Protein AF-A0A417FCI4-F1 (afdb_monomer)

Mean predicted aligned error: 3.84 Å

pLDDT: mean 89.34, std 6.3, range [67.62, 95.19]

Foldseek 3Di:
DDWDKKKWKFQPDPVLVVQVVVVCVVQVKDFPDKDWDDDDDRITIIITGIDHDPPDDPVCQVCSVVSGVGTPDIDD

Secondary structure (DSSP, 8-state):
--EEEEEEEEES-HHHHHHHHHHHHHTTPEEEEEEEEEEETTEEEEEEEEE--TT--GGGGGGHHHH-TTEEEEE-

Structure (mmCIF, N/CA/C/O backbone):
data_AF-A0A417FCI4-F1
#
_entry.id   AF-A0A417FCI4-F1
#
loop_
_atom_site.group_PDB
_atom_site.id
_atom_site.type_symbol
_atom_site.label_atom_id
_atom_site.label_alt_id
_atom_site.label_comp_id
_atom_site.label_asym_id
_atom_site.label_entity_id
_atom_site.label_seq_id
_atom_site.pdbx_PDB_ins_code
_atom_site.Cartn_x
_atom_site.Cartn_y
_atom_site.Cartn_z
_atom_site.occupancy
_atom_site.B_iso_or_equiv
_atom_site.auth_seq_id
_atom_site.auth_comp_id
_atom_site.auth_asym_id
_atom_site.auth_atom_id
_atom_site.pdbx_PDB_model_num
ATOM 1 N N . MET A 1 1 ? 15.806 -7.913 -10.277 1.00 67.62 1 MET A N 1
ATOM 2 C CA . MET A 1 1 ? 14.642 -7.106 -9.852 1.00 67.62 1 MET A CA 1
ATOM 3 C C . MET A 1 1 ? 15.005 -6.565 -8.482 1.00 67.62 1 MET A C 1
ATOM 5 O O . MET A 1 1 ? 15.393 -7.375 -7.652 1.00 67.62 1 MET A O 1
ATOM 9 N N . GLN A 1 2 ? 15.037 -5.248 -8.284 1.00 79.75 2 GLN A N 1
ATOM 10 C CA . GLN A 1 2 ? 15.439 -4.681 -6.993 1.00 79.75 2 GLN A CA 1
ATOM 11 C C . GLN A 1 2 ? 14.295 -4.867 -5.996 1.00 79.75 2 GLN A C 1
ATOM 13 O O . GLN A 1 2 ? 13.146 -4.565 -6.324 1.00 79.75 2 GLN A O 1
ATOM 18 N N . VAL A 1 3 ? 14.615 -5.406 -4.821 1.00 89.31 3 VAL A N 1
ATOM 19 C CA . VAL A 1 3 ? 13.699 -5.443 -3.680 1.00 89.31 3 VAL A CA 1
ATOM 20 C C . VAL A 1 3 ? 13.896 -4.152 -2.892 1.00 89.31 3 VAL A C 1
ATOM 22 O O . VAL A 1 3 ? 15.018 -3.668 -2.751 1.00 89.31 3 VAL A O 1
ATOM 25 N N . THR A 1 4 ? 12.808 -3.538 -2.453 1.00 92.06 4 THR A N 1
ATOM 26 C CA . THR A 1 4 ? 12.798 -2.308 -1.659 1.00 92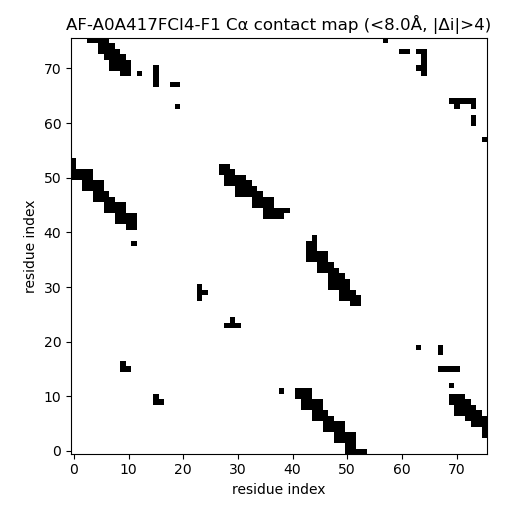.06 4 THR A CA 1
ATOM 27 C C . THR A 1 4 ? 11.856 -2.502 -0.485 1.00 92.06 4 THR A C 1
ATOM 29 O O . THR A 1 4 ? 10.828 -3.163 -0.619 1.00 92.06 4 THR A O 1
ATOM 32 N N . GLU A 1 5 ? 12.239 -1.966 0.665 1.00 94.31 5 GLU A N 1
ATOM 33 C CA . GLU A 1 5 ? 11.392 -1.930 1.848 1.00 94.31 5 GLU A CA 1
ATOM 34 C C . GLU A 1 5 ? 10.425 -0.747 1.720 1.00 94.31 5 GLU A C 1
ATOM 36 O O . GLU A 1 5 ? 10.853 0.370 1.457 1.00 94.31 5 GLU A O 1
ATOM 41 N N . LEU A 1 6 ? 9.128 -0.998 1.860 1.00 93.94 6 LEU A N 1
ATOM 42 C CA . LEU A 1 6 ? 8.076 0.012 1.888 1.00 93.94 6 LEU A CA 1
ATOM 43 C C . LEU A 1 6 ? 7.363 -0.104 3.231 1.00 93.94 6 LEU A C 1
ATOM 45 O O . LEU A 1 6 ? 6.711 -1.117 3.487 1.00 93.94 6 LEU A O 1
ATOM 49 N N . ALA A 1 7 ? 7.452 0.917 4.075 1.00 93.12 7 ALA A N 1
ATOM 50 C CA . ALA A 1 7 ? 6.673 0.977 5.301 1.00 93.12 7 ALA A CA 1
ATOM 51 C C . ALA A 1 7 ? 5.458 1.888 5.115 1.00 93.12 7 ALA A C 1
ATOM 53 O O . ALA A 1 7 ? 5.587 3.027 4.678 1.00 93.12 7 ALA A O 1
ATOM 54 N N . VAL A 1 8 ? 4.278 1.385 5.465 1.00 93.00 8 VAL A N 1
ATOM 55 C CA . VAL A 1 8 ? 3.007 2.102 5.354 1.00 93.00 8 VAL A CA 1
ATOM 56 C C . VAL A 1 8 ? 2.316 2.086 6.709 1.00 93.00 8 VAL A C 1
ATOM 58 O O . VAL A 1 8 ? 2.084 1.020 7.281 1.00 93.00 8 VAL A O 1
ATOM 61 N N . GLY A 1 9 ? 1.994 3.262 7.236 1.00 92.69 9 GLY A N 1
ATOM 62 C CA . GLY A 1 9 ? 1.104 3.402 8.382 1.00 92.69 9 GLY A CA 1
ATOM 63 C C . GLY A 1 9 ? -0.340 3.405 7.905 1.00 92.69 9 GLY A C 1
ATOM 64 O O . GLY A 1 9 ? -0.725 4.301 7.161 1.00 92.69 9 GLY A O 1
ATOM 65 N N . LEU A 1 10 ? -1.135 2.422 8.321 1.00 91.25 10 LEU A N 1
ATOM 66 C CA . LEU A 1 10 ? -2.566 2.345 8.030 1.00 91.25 10 LEU A CA 1
ATOM 67 C C . LEU A 1 10 ? -3.381 2.607 9.295 1.00 91.25 10 LEU A C 1
ATOM 69 O O . LEU A 1 10 ? -2.969 2.218 10.386 1.00 91.25 10 LEU A O 1
ATOM 73 N N . THR A 1 11 ? -4.567 3.190 9.165 1.00 88.12 11 THR A N 1
ATOM 74 C CA . THR A 1 11 ? -5.629 3.017 10.163 1.00 88.12 11 THR A CA 1
ATOM 75 C C . THR A 1 11 ? -5.936 1.521 10.297 1.00 88.12 11 THR A C 1
ATOM 77 O O . THR A 1 11 ? -5.920 0.811 9.297 1.00 88.12 11 THR A O 1
ATOM 80 N N . ASP A 1 12 ? -6.182 1.016 11.515 1.00 72.62 12 ASP A N 1
ATOM 81 C CA . ASP A 1 12 ? -6.353 -0.423 11.862 1.00 72.62 12 ASP A CA 1
ATOM 82 C C . ASP A 1 12 ? -7.517 -1.163 11.142 1.00 72.62 12 ASP A C 1
ATOM 84 O O . ASP A 1 12 ? -7.935 -2.258 11.521 1.00 72.62 12 ASP A O 1
ATOM 88 N N . GLY A 1 13 ? -8.089 -0.574 10.095 1.00 72.25 13 GLY A N 1
ATOM 89 C CA . GLY A 1 13 ? -9.095 -1.201 9.263 1.00 72.25 13 GLY A CA 1
ATOM 90 C C . GLY A 1 13 ? -8.494 -2.258 8.329 1.00 72.25 13 GLY A C 1
ATOM 91 O O . GLY A 1 13 ? -7.499 -2.064 7.631 1.00 72.25 13 GLY A O 1
ATOM 92 N N . LYS A 1 14 ? -9.147 -3.425 8.276 1.00 77.19 14 LYS A N 1
ATOM 93 C CA . LYS A 1 14 ? -8.807 -4.499 7.325 1.00 77.19 14 LYS A CA 1
ATOM 94 C C . LYS A 1 14 ? -9.002 -4.081 5.857 1.00 77.19 14 LYS A C 1
ATOM 96 O O . LYS A 1 14 ? -8.424 -4.709 4.975 1.00 77.19 14 LYS A O 1
ATOM 101 N N . GLY A 1 15 ? -9.822 -3.062 5.581 1.00 86.31 15 GLY A N 1
ATOM 102 C CA . GLY A 1 15 ? -10.143 -2.623 4.218 1.00 86.31 15 GLY A CA 1
ATOM 103 C C . GLY A 1 15 ? -8.996 -1.872 3.541 1.00 86.31 15 GLY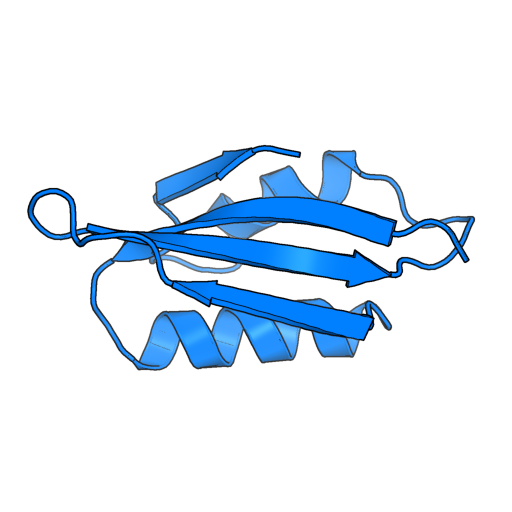 A C 1
ATOM 104 O O . GLY A 1 15 ? -8.784 -2.000 2.339 1.00 86.31 15 GLY A O 1
ATOM 105 N N . GLU A 1 16 ? -8.224 -1.127 4.317 1.00 88.75 16 GLU A N 1
ATOM 106 C CA . GLU A 1 16 ? -7.068 -0.347 3.897 1.00 88.75 16 GLU A CA 1
ATOM 107 C C . GLU A 1 16 ? -5.943 -1.254 3.413 1.00 88.75 16 GLU A C 1
ATOM 109 O O . GLU A 1 16 ? -5.322 -0.981 2.388 1.00 88.75 16 GLU A O 1
ATOM 114 N N . LEU A 1 17 ? -5.729 -2.372 4.112 1.00 88.44 17 LEU A N 1
ATOM 115 C CA . LEU A 1 17 ? -4.742 -3.369 3.719 1.00 88.44 17 LEU A CA 1
ATOM 116 C C . LEU A 1 17 ? -5.082 -3.984 2.355 1.00 88.44 17 LEU A C 1
ATOM 118 O O . LEU A 1 17 ? -4.204 -4.111 1.505 1.00 88.44 17 LEU A O 1
ATOM 122 N N . VAL A 1 18 ? -6.356 -4.313 2.113 1.00 90.44 18 VAL A N 1
ATOM 123 C CA . VAL A 1 18 ? -6.814 -4.815 0.804 1.00 90.44 18 VAL A CA 1
ATOM 124 C C . VAL A 1 18 ? -6.573 -3.770 -0.287 1.00 90.44 18 VAL A C 1
ATOM 126 O O . VAL A 1 18 ? -5.971 -4.086 -1.310 1.00 90.44 18 VAL A O 1
ATOM 129 N N . ARG A 1 19 ? -6.939 -2.505 -0.037 1.00 92.62 19 ARG A N 1
ATOM 130 C CA . ARG A 1 19 ? -6.708 -1.397 -0.980 1.00 92.62 19 ARG A CA 1
ATOM 131 C C . ARG A 1 19 ? -5.226 -1.180 -1.282 1.00 92.62 19 ARG A C 1
ATOM 133 O O . ARG A 1 19 ? -4.884 -0.877 -2.421 1.00 92.62 19 ARG A O 1
ATOM 140 N N . LEU A 1 20 ? -4.350 -1.355 -0.291 1.00 92.75 20 LEU A N 1
ATOM 141 C CA . LEU A 1 20 ? -2.902 -1.274 -0.479 1.00 92.75 20 LEU A CA 1
ATOM 142 C C . LEU A 1 20 ? -2.406 -2.378 -1.420 1.00 92.75 20 LEU A C 1
ATOM 144 O O . LEU A 1 20 ? -1.658 -2.088 -2.352 1.00 92.75 20 LEU A O 1
ATOM 148 N N . TYR A 1 21 ? -2.855 -3.624 -1.237 1.00 92.69 21 TYR A N 1
ATOM 149 C CA . TYR A 1 21 ? -2.513 -4.708 -2.164 1.00 92.69 21 TYR A CA 1
ATOM 150 C C . TYR A 1 21 ? -3.046 -4.461 -3.575 1.00 92.69 21 TYR A C 1
ATOM 152 O O . TYR A 1 21 ? -2.293 -4.635 -4.534 1.00 92.69 21 TYR A O 1
ATOM 160 N N . ASP A 1 22 ? -4.294 -4.009 -3.712 1.00 94.50 22 ASP A N 1
ATOM 161 C CA . ASP A 1 22 ? -4.889 -3.696 -5.015 1.00 94.50 22 ASP A CA 1
ATOM 162 C C . ASP A 1 22 ? -4.104 -2.596 -5.739 1.00 94.50 22 ASP A C 1
ATOM 164 O O . ASP A 1 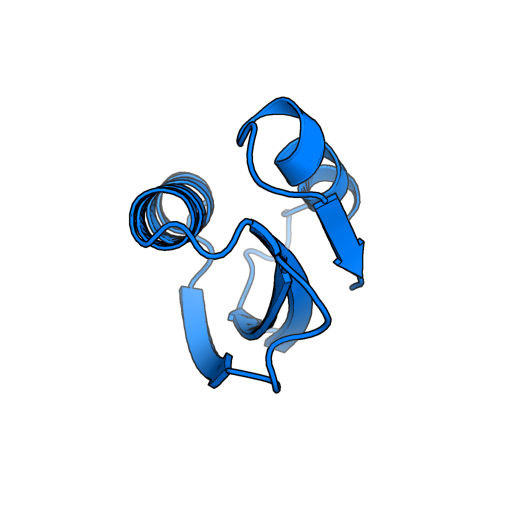22 ? -3.779 -2.725 -6.922 1.00 94.50 22 ASP A O 1
ATOM 168 N N . TRP A 1 23 ? -3.728 -1.535 -5.022 1.00 95.19 23 TRP A N 1
ATOM 169 C CA . TRP A 1 23 ? -2.942 -0.431 -5.567 1.00 95.19 23 TRP A CA 1
ATOM 170 C C . TRP A 1 23 ? -1.572 -0.894 -6.086 1.00 95.19 23 TRP A C 1
ATOM 172 O O . TRP A 1 23 ? -1.147 -0.485 -7.175 1.00 95.19 23 TRP A O 1
ATOM 182 N N . LEU A 1 24 ? -0.894 -1.771 -5.332 1.00 94.75 24 LEU A N 1
ATOM 183 C CA . LEU A 1 24 ? 0.393 -2.364 -5.714 1.00 94.75 24 LEU A CA 1
ATOM 184 C C . LEU A 1 24 ? 0.239 -3.279 -6.937 1.00 94.75 24 LEU A C 1
ATOM 186 O O . LEU A 1 24 ? 1.021 -3.179 -7.889 1.00 94.75 24 LEU A O 1
ATOM 190 N N . ALA A 1 25 ? -0.799 -4.118 -6.950 1.00 94.00 25 ALA A N 1
ATOM 191 C CA . ALA A 1 25 ? -1.095 -5.034 -8.047 1.00 94.00 25 ALA A CA 1
ATOM 192 C C . ALA A 1 25 ? -1.397 -4.288 -9.358 1.00 94.00 25 ALA A C 1
ATOM 194 O O . ALA A 1 25 ? -0.839 -4.633 -10.402 1.00 94.00 25 ALA A O 1
ATOM 195 N N . GLN A 1 26 ? -2.189 -3.209 -9.307 1.00 94.50 26 GLN A N 1
ATOM 196 C CA . GLN A 1 26 ? -2.484 -2.349 -10.465 1.00 94.50 26 GLN A CA 1
ATOM 197 C C . GLN A 1 26 ? -1.217 -1.772 -11.113 1.00 94.50 26 GLN A C 1
ATOM 199 O O . GLN A 1 26 ? -1.152 -1.601 -12.330 1.00 94.50 26 GLN A O 1
ATOM 204 N N . ARG A 1 27 ? -0.182 -1.508 -10.309 1.00 93.06 27 ARG A N 1
ATOM 205 C CA . ARG A 1 27 ? 1.113 -0.964 -10.754 1.00 93.06 27 ARG A CA 1
ATOM 206 C C . ARG A 1 27 ? 2.153 -2.042 -11.057 1.00 93.06 27 ARG A C 1
ATOM 208 O O . ARG A 1 27 ? 3.310 -1.720 -11.319 1.00 93.06 27 ARG A O 1
ATOM 215 N N . LYS A 1 28 ? 1.744 -3.318 -11.063 1.00 93.62 28 LYS A N 1
ATOM 216 C CA . LYS A 1 28 ? 2.610 -4.487 -11.296 1.00 93.62 28 LYS A CA 1
ATOM 217 C C . LYS A 1 28 ? 3.770 -4.571 -10.295 1.00 93.62 28 LYS A C 1
ATOM 219 O O . LYS A 1 28 ? 4.847 -5.074 -10.619 1.00 93.62 28 LYS A O 1
ATOM 224 N N . ILE A 1 29 ? 3.554 -4.075 -9.078 1.00 94.44 29 ILE A N 1
ATOM 225 C CA . ILE A 1 29 ? 4.498 -4.192 -7.970 1.00 94.44 29 ILE A CA 1
ATOM 226 C C . ILE A 1 29 ? 4.223 -5.517 -7.267 1.00 94.44 29 ILE A C 1
ATOM 228 O O . ILE A 1 29 ? 3.101 -5.802 -6.859 1.00 94.44 29 ILE A O 1
ATOM 232 N N . THR A 1 30 ? 5.251 -6.351 -7.142 1.00 94.19 30 THR A N 1
ATOM 233 C CA . THR A 1 30 ? 5.133 -7.660 -6.490 1.00 94.19 30 THR A CA 1
ATOM 234 C C . THR A 1 30 ? 5.521 -7.545 -5.026 1.00 94.19 30 THR A C 1
ATOM 236 O O . THR A 1 30 ? 6.643 -7.142 -4.728 1.00 94.19 30 THR A O 1
ATOM 239 N N . VAL A 1 31 ? 4.648 -7.959 -4.112 1.00 94.25 31 VAL A N 1
ATOM 240 C CA . VAL A 1 31 ? 5.003 -8.114 -2.696 1.00 94.25 31 VAL A CA 1
ATOM 241 C C . VAL A 1 31 ? 5.732 -9.446 -2.518 1.00 94.25 31 VAL A C 1
ATOM 243 O O . VAL A 1 31 ? 5.228 -10.492 -2.917 1.00 94.25 31 VAL A O 1
ATOM 246 N N . ARG A 1 32 ? 6.949 -9.401 -1.978 1.00 94.62 32 ARG A N 1
ATOM 247 C CA . ARG A 1 32 ? 7.792 -10.573 -1.697 1.00 94.62 32 ARG A CA 1
ATOM 248 C C . ARG A 1 32 ? 7.596 -11.078 -0.281 1.00 94.62 32 ARG A C 1
ATOM 250 O O . ARG A 1 32 ? 7.498 -12.281 -0.080 1.00 94.62 32 ARG A O 1
ATOM 257 N N . GLU A 1 33 ? 7.524 -10.159 0.668 1.00 93.25 33 GLU A N 1
ATOM 258 C CA . GLU A 1 33 ? 7.376 -10.467 2.082 1.00 93.25 33 GLU A CA 1
ATOM 259 C C . GLU A 1 33 ? 6.609 -9.341 2.774 1.00 93.25 33 GLU A C 1
ATOM 261 O O . GLU A 1 33 ? 6.624 -8.189 2.331 1.00 93.25 33 GLU A O 1
ATOM 266 N N . ILE A 1 34 ? 5.902 -9.704 3.841 1.00 89.81 34 ILE A N 1
ATOM 267 C CA . ILE A 1 34 ? 5.081 -8.804 4.640 1.00 89.81 34 ILE A CA 1
ATOM 268 C C . ILE A 1 34 ? 5.495 -8.989 6.089 1.00 89.81 34 ILE A C 1
ATOM 270 O O . ILE A 1 34 ? 5.432 -10.095 6.622 1.00 89.81 34 ILE A O 1
ATOM 274 N N . ASN A 1 35 ? 5.859 -7.890 6.730 1.00 89.94 35 ASN A N 1
ATOM 275 C CA . ASN A 1 35 ? 6.132 -7.840 8.148 1.00 89.94 35 ASN A CA 1
ATOM 276 C C . ASN A 1 35 ? 5.191 -6.820 8.797 1.00 89.94 35 ASN A C 1
ATOM 278 O O . ASN A 1 35 ? 5.321 -5.606 8.625 1.00 89.94 35 ASN A O 1
ATOM 282 N N . LEU A 1 36 ? 4.195 -7.326 9.518 1.00 82.00 36 LEU A N 1
ATOM 283 C CA . LEU A 1 36 ? 3.253 -6.507 10.272 1.00 82.00 36 LEU A CA 1
ATOM 284 C C . LEU 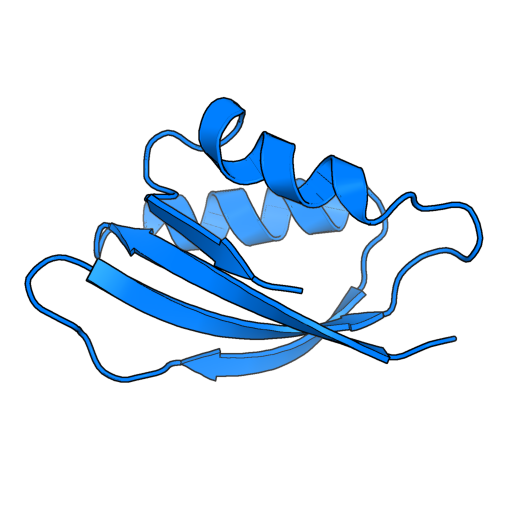A 1 36 ? 3.942 -6.029 11.554 1.00 82.00 36 LEU A C 1
ATOM 286 O O . LEU A 1 36 ? 4.235 -6.831 12.441 1.00 82.00 36 LEU A O 1
ATOM 290 N N . LYS A 1 37 ? 4.206 -4.722 11.662 1.00 76.88 37 LYS A N 1
ATOM 291 C CA . LYS A 1 37 ? 4.737 -4.126 12.892 1.00 76.88 37 LYS A CA 1
ATOM 292 C C . LYS A 1 37 ? 3.600 -3.809 13.868 1.00 76.88 37 LYS A C 1
ATOM 294 O O . LYS A 1 37 ? 2.424 -3.722 13.515 1.00 76.88 37 LYS A O 1
ATOM 299 N N . ARG A 1 38 ? 3.985 -3.689 15.141 1.00 71.81 38 ARG A N 1
ATOM 300 C CA . ARG A 1 38 ? 3.101 -3.448 16.289 1.00 71.81 38 ARG A CA 1
ATOM 301 C C . ARG A 1 38 ? 2.202 -2.226 16.048 1.00 71.81 38 ARG A C 1
ATOM 303 O O . ARG A 1 38 ? 2.668 -1.202 15.560 1.00 71.81 38 ARG A O 1
ATOM 310 N N . LYS A 1 39 ? 0.934 -2.349 16.450 1.00 77.31 39 LYS A N 1
ATOM 311 C CA . LYS A 1 39 ? -0.050 -1.264 16.480 1.00 77.31 39 LYS A CA 1
ATOM 312 C C . LYS A 1 39 ? 0.449 -0.117 17.369 1.00 77.31 39 LYS A C 1
ATOM 314 O O . LYS A 1 39 ? 0.766 -0.337 18.538 1.00 77.31 39 LYS A O 1
ATOM 319 N N . GLU A 1 40 ? 0.517 1.082 16.813 1.00 77.19 40 GLU A N 1
ATOM 320 C CA . GLU A 1 40 ? 0.877 2.314 17.508 1.00 77.19 40 GLU A CA 1
ATOM 321 C C . GLU A 1 40 ? -0.383 3.183 17.600 1.00 77.19 40 GLU A C 1
ATOM 323 O O . GLU A 1 40 ? -0.844 3.769 16.621 1.00 77.19 40 GLU A O 1
ATOM 328 N N . GLY A 1 41 ? -1.031 3.177 18.769 1.00 80.56 41 GLY A N 1
ATOM 329 C CA . GLY A 1 41 ? -2.336 3.820 18.946 1.00 80.56 41 GLY A CA 1
ATOM 330 C C . GLY A 1 41 ? -3.425 3.180 18.076 1.00 80.56 41 GLY A C 1
ATOM 331 O O . GLY A 1 41 ? -3.711 1.992 18.218 1.00 80.56 41 GLY A O 1
ATOM 332 N N . ASN A 1 42 ? -4.033 3.962 17.179 1.00 80.75 42 ASN A N 1
ATOM 333 C CA . ASN A 1 42 ? -5.073 3.502 16.242 1.00 80.75 42 ASN A CA 1
ATOM 334 C C . ASN A 1 42 ? -4.518 3.065 14.877 1.00 80.75 42 ASN A C 1
ATOM 336 O O . ASN A 1 42 ? -5.293 2.792 13.956 1.00 80.75 42 ASN A O 1
ATOM 340 N N . SER A 1 43 ? -3.195 2.994 14.758 1.00 83.12 43 SER A N 1
ATOM 341 C CA . SER A 1 43 ? -2.517 2.794 13.486 1.00 83.12 43 SER A CA 1
ATOM 342 C C . SER A 1 43 ? -1.685 1.525 13.510 1.00 83.12 43 SER A C 1
ATOM 344 O O . SER A 1 43 ? -1.075 1.173 14.518 1.00 83.12 43 SER A O 1
ATOM 346 N N . VAL A 1 44 ? -1.647 0.824 12.388 1.00 87.69 44 VAL A N 1
ATOM 347 C CA . VAL A 1 44 ? -0.814 -0.354 12.177 1.00 87.69 44 VAL A CA 1
ATOM 348 C C . VAL A 1 44 ? 0.257 0.019 11.171 1.00 87.69 44 VAL A C 1
ATOM 350 O O . VAL A 1 44 ? -0.046 0.395 10.040 1.00 87.69 44 VAL A O 1
ATOM 353 N N . LYS A 1 45 ? 1.524 -0.088 11.575 1.00 90.25 45 LYS A N 1
ATOM 354 C CA . LYS A 1 45 ? 2.646 0.050 10.648 1.00 90.25 45 LYS A CA 1
ATOM 355 C C . LYS A 1 45 ? 2.891 -1.297 9.979 1.00 90.25 45 LYS A C 1
ATOM 357 O O . LYS A 1 45 ? 3.125 -2.299 10.648 1.00 90.25 45 LYS A O 1
ATOM 362 N N . ILE A 1 46 ? 2.855 -1.328 8.658 1.00 90.81 46 ILE A N 1
ATOM 363 C CA . ILE A 1 46 ? 3.103 -2.527 7.858 1.00 90.81 46 ILE A CA 1
ATOM 364 C C . ILE A 1 46 ? 4.354 -2.283 7.044 1.00 90.81 46 ILE A C 1
ATOM 366 O O . ILE A 1 46 ? 4.479 -1.246 6.403 1.00 90.81 46 ILE A O 1
ATOM 370 N N . VAL A 1 47 ? 5.281 -3.229 7.073 1.00 92.88 47 VAL A N 1
ATOM 371 C CA . VAL A 1 47 ? 6.481 -3.198 6.245 1.00 92.88 47 VAL A CA 1
ATOM 372 C C . VAL A 1 47 ? 6.355 -4.262 5.170 1.00 92.88 47 VAL A C 1
ATOM 374 O O . VAL A 1 47 ? 6.072 -5.423 5.454 1.00 92.88 47 VAL A O 1
ATOM 377 N N . LEU A 1 48 ? 6.535 -3.855 3.923 1.00 94.19 48 LEU A N 1
ATOM 378 C CA . LEU A 1 48 ? 6.419 -4.689 2.741 1.00 94.19 48 LEU A CA 1
ATOM 379 C C . LEU A 1 48 ? 7.768 -4.714 2.036 1.00 94.19 48 LEU A C 1
ATOM 381 O O . LEU A 1 48 ? 8.311 -3.669 1.687 1.00 94.19 48 LEU A O 1
ATOM 385 N N . TYR A 1 49 ? 8.280 -5.903 1.750 1.00 94.69 49 TYR A N 1
ATOM 386 C CA . TYR A 1 49 ? 9.395 -6.047 0.826 1.00 94.69 49 TYR A CA 1
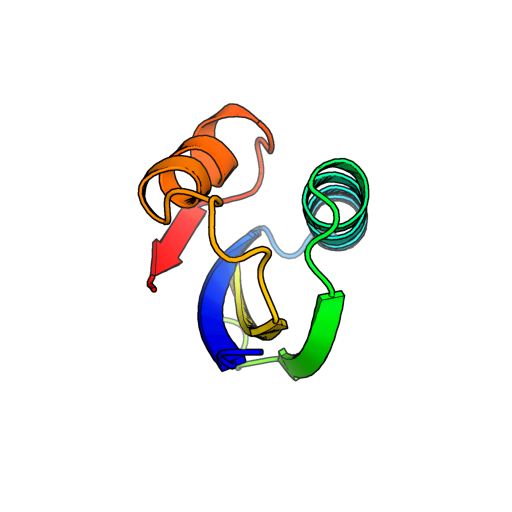ATOM 387 C C . TYR A 1 49 ? 8.824 -6.194 -0.571 1.00 94.69 49 TYR A C 1
ATOM 389 O O . TYR A 1 49 ? 8.253 -7.225 -0.923 1.00 94.69 49 TYR A O 1
ATOM 397 N N . ILE A 1 50 ? 8.940 -5.139 -1.367 1.00 95.00 50 ILE A N 1
ATOM 398 C CA . ILE A 1 50 ? 8.342 -5.056 -2.692 1.00 95.00 50 ILE A CA 1
ATOM 399 C C . ILE A 1 50 ? 9.400 -5.124 -3.776 1.00 95.00 50 ILE A C 1
ATOM 401 O O . ILE A 1 50 ? 10.498 -4.589 -3.666 1.00 95.00 50 ILE A O 1
ATOM 405 N N . ALA A 1 51 ? 9.048 -5.780 -4.866 1.00 94.88 51 ALA A N 1
ATOM 406 C CA . ALA A 1 51 ? 9.841 -5.832 -6.067 1.00 94.88 51 ALA A CA 1
ATOM 407 C C . ALA A 1 51 ? 9.107 -5.033 -7.148 1.00 94.88 51 ALA A C 1
ATOM 409 O O . ALA A 1 51 ? 7.969 -5.343 -7.507 1.00 94.88 51 ALA A O 1
ATOM 410 N N . MET A 1 52 ? 9.767 -3.995 -7.655 1.00 92.50 52 MET A N 1
ATOM 411 C CA . MET A 1 52 ? 9.153 -3.002 -8.539 1.00 92.50 52 MET A CA 1
ATOM 412 C C . MET A 1 52 ? 9.670 -3.119 -9.981 1.00 92.50 52 MET A C 1
ATOM 414 O O . MET A 1 52 ? 10.810 -3.558 -10.196 1.00 92.50 52 MET A O 1
ATOM 418 N N . PRO A 1 53 ? 8.872 -2.708 -10.985 1.00 90.81 53 PRO A N 1
ATOM 419 C CA . PRO A 1 53 ? 9.356 -2.506 -12.349 1.00 90.81 53 PRO A CA 1
ATOM 420 C C . PRO A 1 53 ? 10.501 -1.483 -12.395 1.00 90.81 53 PRO A C 1
ATOM 422 O O . PRO A 1 53 ? 10.497 -0.510 -11.651 1.00 90.81 53 PRO A O 1
ATOM 425 N N . ARG A 1 54 ? 11.471 -1.657 -13.305 1.00 87.50 54 ARG A N 1
ATOM 426 C CA . ARG A 1 54 ? 12.659 -0.773 -13.400 1.00 87.50 54 ARG A CA 1
ATOM 427 C C . ARG A 1 54 ? 12.329 0.702 -13.665 1.00 87.50 54 ARG A C 1
ATOM 429 O O . ARG A 1 54 ? 13.113 1.565 -13.309 1.00 87.50 54 ARG A O 1
ATOM 436 N N . HIS A 1 55 ? 11.207 0.959 -14.326 1.00 88.56 55 HIS A N 1
ATOM 437 C CA . HIS A 1 55 ? 10.716 2.287 -14.706 1.00 88.56 55 HIS A CA 1
ATOM 438 C C . HIS A 1 55 ? 9.688 2.845 -13.711 1.00 88.56 55 HIS A C 1
ATOM 440 O O . HIS A 1 55 ? 9.092 3.886 -13.968 1.00 88.56 55 HIS A O 1
ATOM 446 N N . PHE A 1 56 ? 9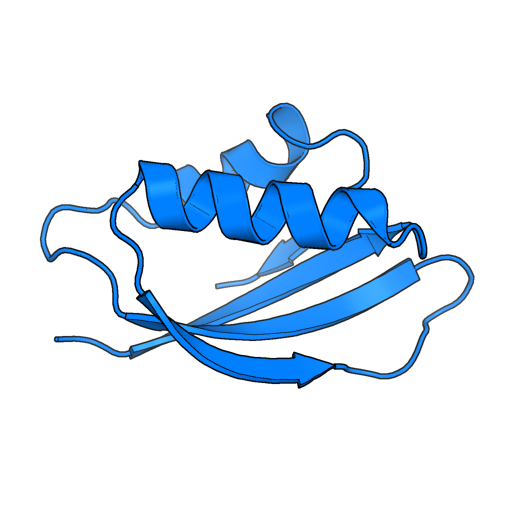.438 2.150 -12.598 1.00 90.31 56 PHE A N 1
ATOM 447 C CA . PHE A 1 56 ? 8.552 2.659 -11.564 1.00 90.31 56 PHE A CA 1
ATOM 448 C C . PHE A 1 56 ? 9.271 3.735 -10.746 1.00 90.31 56 PHE A C 1
ATOM 450 O O . PHE A 1 56 ? 10.297 3.461 -10.124 1.00 90.31 56 PHE A O 1
ATOM 457 N N . ASP A 1 57 ? 8.720 4.947 -10.734 1.00 91.06 57 ASP A N 1
ATOM 458 C CA . ASP A 1 57 ? 9.225 6.034 -9.897 1.00 91.06 57 ASP A CA 1
ATOM 459 C C . ASP A 1 57 ? 8.753 5.854 -8.448 1.00 91.06 57 ASP A C 1
ATOM 461 O O . ASP A 1 57 ? 7.551 5.780 -8.179 1.00 91.06 57 ASP A O 1
ATOM 465 N N . LYS A 1 58 ? 9.710 5.805 -7.515 1.00 89.12 58 LYS A N 1
ATOM 466 C CA . LYS A 1 58 ? 9.466 5.671 -6.075 1.00 89.12 58 LYS A CA 1
ATOM 467 C C . LYS A 1 58 ? 8.647 6.831 -5.504 1.00 89.12 58 LYS A C 1
ATOM 469 O O . LYS A 1 58 ? 7.894 6.615 -4.559 1.00 89.12 58 LYS A O 1
ATOM 474 N N . ALA A 1 59 ? 8.716 8.031 -6.081 1.00 91.31 59 ALA A N 1
ATOM 475 C CA . ALA A 1 59 ? 7.899 9.155 -5.624 1.00 91.31 59 ALA A CA 1
ATOM 476 C C . ALA A 1 59 ? 6.389 8.871 -5.744 1.00 91.31 59 ALA A C 1
ATOM 478 O O . ALA A 1 59 ? 5.595 9.414 -4.978 1.00 91.31 59 ALA A O 1
ATOM 479 N N . ASN A 1 60 ? 5.978 7.946 -6.625 1.00 92.56 60 ASN A N 1
ATOM 480 C CA . ASN A 1 60 ? 4.576 7.543 -6.748 1.00 92.56 60 ASN A CA 1
ATOM 481 C C . ASN A 1 60 ? 4.009 6.896 -5.479 1.00 92.56 60 ASN A C 1
ATOM 483 O O . ASN A 1 60 ? 2.790 6.866 -5.337 1.00 92.56 60 ASN A O 1
ATOM 487 N N . PHE A 1 61 ? 4.836 6.382 -4.562 1.00 93.38 61 PHE A N 1
ATOM 488 C CA . PHE A 1 61 ? 4.331 5.857 -3.289 1.00 93.38 61 PHE A CA 1
ATOM 489 C C . PHE A 1 61 ? 3.789 6.949 -2.372 1.00 93.38 61 PHE A C 1
ATOM 491 O O . PHE A 1 61 ? 2.909 6.656 -1.571 1.00 93.38 61 PHE A O 1
ATOM 498 N N . LEU A 1 62 ? 4.223 8.205 -2.523 1.00 91.38 62 LEU A N 1
ATOM 499 C CA . LEU A 1 62 ? 3.649 9.323 -1.767 1.00 91.38 62 LEU A CA 1
ATOM 500 C C . LEU A 1 62 ? 2.155 9.503 -2.075 1.00 91.38 62 LEU A C 1
ATOM 502 O O . LEU A 1 62 ? 1.383 9.904 -1.210 1.00 91.38 62 LEU A O 1
ATOM 506 N N . ARG A 1 63 ? 1.716 9.090 -3.272 1.00 92.88 63 ARG A N 1
ATO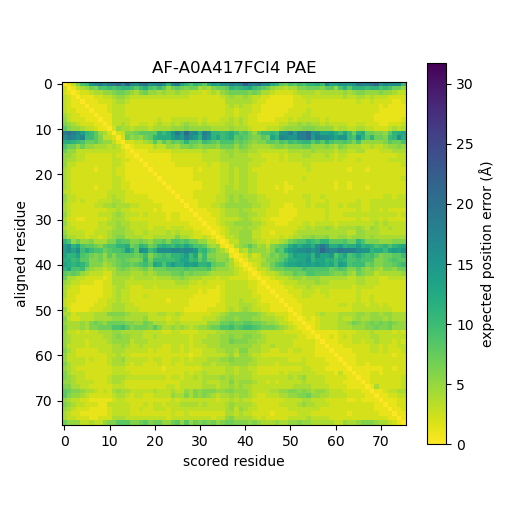M 507 C CA . ARG A 1 63 ? 0.302 9.102 -3.664 1.00 92.88 63 ARG A CA 1
ATOM 508 C C . ARG A 1 63 ? -0.556 8.097 -2.901 1.00 92.88 63 ARG A C 1
ATOM 510 O O . ARG A 1 63 ? -1.772 8.212 -2.952 1.00 92.88 63 ARG A O 1
ATOM 517 N N . LEU A 1 64 ? 0.025 7.137 -2.173 1.00 93.69 64 LEU A N 1
ATOM 518 C CA . LEU A 1 64 ? -0.752 6.223 -1.327 1.00 93.69 64 LEU A CA 1
ATOM 519 C C . LEU A 1 64 ? -1.590 6.978 -0.284 1.00 93.69 64 LEU A C 1
ATOM 521 O O . LEU A 1 64 ? -2.691 6.530 0.017 1.00 93.69 64 LEU A O 1
ATOM 525 N N . GLN A 1 65 ? -1.105 8.120 0.220 1.00 9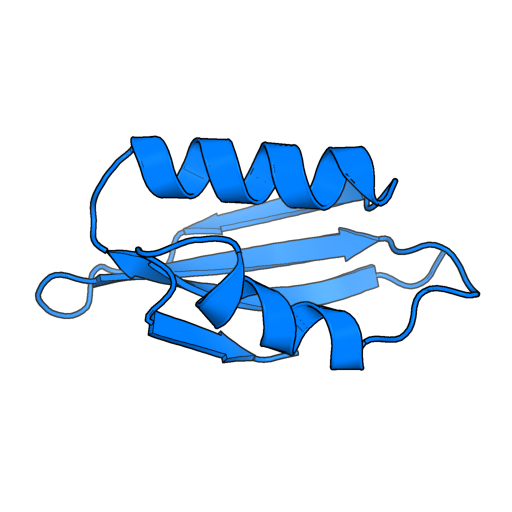1.81 65 GLN A N 1
ATOM 526 C CA . GLN A 1 65 ? -1.847 8.972 1.161 1.00 91.81 65 GLN A CA 1
ATOM 527 C C . GLN A 1 65 ? -3.077 9.636 0.522 1.00 91.81 65 GLN A C 1
ATOM 529 O O . GLN A 1 65 ? -4.061 9.898 1.206 1.00 91.81 65 GLN A O 1
ATOM 534 N N . GLU A 1 66 ? -3.040 9.889 -0.787 1.00 91.88 66 GLU A N 1
ATOM 535 C CA . GLU A 1 66 ? -4.157 10.471 -1.540 1.00 91.88 66 GLU A CA 1
ATOM 536 C C . GLU A 1 66 ? -5.120 9.387 -2.046 1.00 91.88 66 GLU A C 1
ATOM 538 O O . GLU A 1 66 ? -6.339 9.540 -1.979 1.00 91.88 66 GLU A O 1
ATOM 543 N N . ASP A 1 67 ? -4.572 8.271 -2.534 1.00 92.75 67 ASP A N 1
ATOM 544 C CA . ASP A 1 67 ? -5.325 7.196 -3.182 1.00 92.75 67 A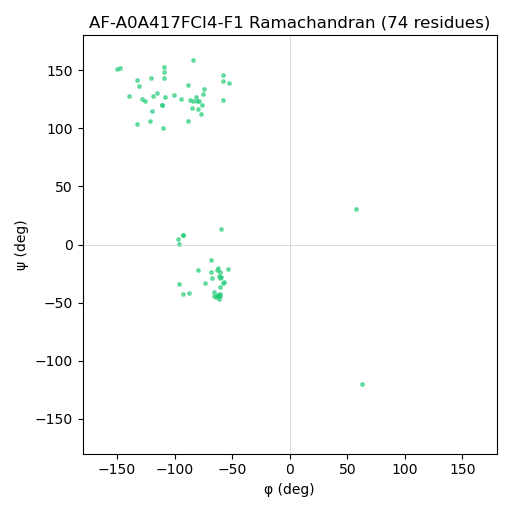SP A CA 1
ATOM 545 C C . ASP A 1 67 ? -6.026 6.271 -2.161 1.00 92.75 67 ASP A C 1
ATOM 547 O O . ASP A 1 67 ? -6.987 5.573 -2.502 1.00 92.75 67 ASP A O 1
ATOM 551 N N . ILE A 1 68 ? -5.558 6.234 -0.907 1.00 92.19 68 ILE A N 1
ATOM 552 C CA . ILE A 1 68 ? -6.096 5.379 0.157 1.00 92.19 68 ILE A CA 1
ATOM 553 C C . ILE A 1 68 ? -6.287 6.215 1.427 1.00 92.19 68 ILE A C 1
ATOM 555 O O . ILE A 1 68 ? -5.344 6.461 2.170 1.00 92.19 68 ILE A O 1
ATOM 559 N N . LEU A 1 69 ? -7.542 6.568 1.728 1.00 87.88 69 LEU A N 1
ATOM 560 C CA . LEU A 1 69 ? -7.927 7.436 2.858 1.00 87.88 69 LEU A CA 1
ATOM 561 C C . LEU A 1 69 ? -7.400 7.011 4.241 1.00 87.88 69 LEU A C 1
ATOM 563 O O . LEU A 1 69 ? -7.356 7.830 5.152 1.00 87.88 69 LEU A O 1
ATOM 567 N N . GLY A 1 70 ? -7.036 5.743 4.423 1.00 90.12 70 GLY A N 1
ATOM 568 C CA . GLY A 1 70 ? -6.504 5.238 5.687 1.00 90.12 70 GLY A CA 1
ATOM 569 C C . GLY A 1 70 ? -4.978 5.184 5.773 1.00 90.12 70 GLY A C 1
ATOM 570 O O . GLY A 1 70 ? -4.452 4.764 6.800 1.00 90.12 70 GLY A O 1
ATOM 571 N N . VAL A 1 71 ? -4.247 5.591 4.731 1.00 93.12 71 VAL A N 1
ATOM 572 C CA . VAL A 1 71 ? -2.782 5.686 4.780 1.00 93.12 71 VAL A CA 1
ATOM 573 C C . VAL A 1 71 ? -2.382 6.974 5.496 1.00 93.12 71 VAL A C 1
ATOM 575 O O . VAL A 1 71 ? -2.631 8.077 5.023 1.00 93.12 71 VAL A O 1
ATOM 578 N N . GLN A 1 72 ? -1.715 6.829 6.636 1.00 91.31 72 GLN A N 1
ATOM 579 C CA . GLN A 1 72 ? -1.237 7.937 7.460 1.00 91.31 72 GLN A CA 1
ATOM 580 C C . GLN A 1 72 ? 0.222 8.297 7.180 1.00 91.31 72 GLN A C 1
ATOM 582 O O . GLN A 1 72 ? 0.585 9.468 7.250 1.00 91.31 72 GLN A O 1
ATOM 587 N N . SER A 1 73 ? 1.058 7.310 6.855 1.00 91.31 73 SER A N 1
ATOM 588 C CA . SER A 1 73 ? 2.481 7.515 6.578 1.00 91.31 73 SER A CA 1
ATOM 589 C C . SER A 1 73 ? 3.004 6.536 5.532 1.00 91.31 73 SER A C 1
ATOM 591 O O . SER A 1 73 ? 2.483 5.428 5.388 1.00 91.31 73 SER A O 1
ATOM 593 N N . VAL A 1 74 ? 4.040 6.957 4.803 1.00 93.56 74 VAL A N 1
ATOM 594 C CA . VAL A 1 74 ? 4.746 6.158 3.794 1.00 93.56 74 VAL A CA 1
ATOM 595 C C . VAL A 1 74 ? 6.247 6.428 3.916 1.00 93.56 74 VAL A C 1
ATOM 597 O O . VAL A 1 74 ? 6.665 7.583 3.899 1.00 93.56 74 VAL A O 1
ATOM 600 N N . GLU A 1 75 ? 7.055 5.375 4.023 1.00 92.00 75 GLU A N 1
ATOM 601 C CA . GLU A 1 75 ? 8.524 5.426 4.086 1.00 92.00 75 GLU A CA 1
ATOM 602 C C . GLU A 1 75 ? 9.107 4.410 3.079 1.00 92.00 75 GLU A C 1
ATOM 604 O O . GLU A 1 75 ? 8.595 3.289 2.986 1.00 92.00 75 GLU A O 1
ATOM 609 N N . ILE A 1 76 ? 10.144 4.788 2.315 1.00 87.69 76 ILE A N 1
ATOM 610 C CA . ILE A 1 76 ? 10.784 3.965 1.262 1.00 87.69 76 ILE A CA 1
ATOM 611 C C . ILE A 1 76 ? 12.303 4.150 1.187 1.00 87.69 76 ILE A C 1
ATOM 613 O O . ILE A 1 76 ? 12.770 5.244 1.571 1.00 87.69 76 ILE A O 1
#

Nearest PDB structures (foldseek):
  6vz8-assembly1_S  TM=8.361E-01  e=1.188E-02  Arabidopsis thaliana
  2f1f-assembly1_A  TM=7.543E-01  e=1.117E-02  Escherichia coli
  6lxg-assembly1_B  TM=7.248E-01  e=7.743E-03  Mycobacterium tuberculosis
  6wo1-assembly1_B  TM=8.053E-01  e=2.474E-02  Saccharomyces cerevisiae
  2pc6-assembly1_A  TM=6.843E-01  e=2.474E-02  Nitrosomonas europaea ATCC 19718

Sequence (76 aa):
MQVTELAVGLTDGKGELVRLYDWLAQRKITVREINLKRKEGNSVKIVLYIAMPRHFDKANFLRLQEDILGVQSVEI

Radius of gyration: 11.6 Å; Cα contacts (8 Å, |Δi|>4): 134; chains: 1; bounding box: 26×21×34 Å

Solvent-accessible surface area (backbone atoms only — not comparable to full-atom values): 4320 Å² total; per-residue (Å²): 126,60,73,42,63,38,36,37,28,27,43,72,52,75,64,49,57,52,50,52,52,52,57,34,51,76,67,61,34,43,78,77,45,78,48,80,47,76,68,58,87,71,27,31,36,35,36,33,36,31,33,49,53,95,84,62,64,73,72,61,56,65,47,43,49,74,78,34,88,43,37,79,45,75,48,115